Protein AF-A0AAU7ARA3-F1 (afdb_monomer)

Nearest PDB structures (foldseek):
  8tf5-assembly1_A  TM=5.931E-01  e=6.952E-01  Homo sapiens
  4e18-assembly1_A  TM=5.126E-01  e=1.880E+00  Gallus gallus
  7yxa-assembly2_B  TM=4.314E-01  e=3.093E+00  Homo sapiens
  8xma-assembly1_A  TM=3.040E-01  e=9.240E+00  Homo sapiens

Sequence (159 aa):
MLRPRRALLTLLAAGGLAFAGCGGDDDGGGDQALAKKELAAKADAICVGYDKKEKELEQPTDKASTIKYLEVAVPLVAGQADDLAKLKPADDVKAEWDQLMKDFQAGKTAALAAQKALVANDEAAYTKVIEGATEIAPRRDKEAIALGAPNCGADNGAA

Foldseek 3Di:
DDDDDDDDDDDDDDDDPPPPPDDDDDPDDPPDADELVRLLVQLLVLLVVLVVVLVPQDDDDDLVSVLVSLVRNLVSLVVSLVSNVPHHHDPVCVVLSVQLSVLSVLLSVLSVQLSVCSVVVNVVSNVVSVVVNVVSQQSNQVSSVVSNNNSRRDPPVPD

InterPro domains:
  IPR006311 Twin-arginine translocation pathway, signal sequence [PS51318] (1-35)

Organism: NCBI:txid2997339

Solvent-accessible surface area (backbone atoms only — not comparable to full-atom values): 9374 Å² total; per-residue (Å²): 136,84,86,86,90,90,81,92,80,89,78,90,77,80,89,77,83,73,72,91,80,74,90,74,85,77,96,75,60,97,84,62,60,29,52,56,72,58,40,17,53,54,44,21,52,52,30,50,57,47,52,53,58,57,69,71,52,74,82,57,89,47,74,70,44,40,54,58,39,41,70,56,48,37,58,50,50,41,47,49,38,52,58,52,68,68,61,50,58,24,83,92,42,32,68,65,49,56,52,41,48,50,39,39,50,50,49,32,52,34,43,52,50,32,46,53,18,59,77,67,67,34,61,70,58,24,52,55,33,52,64,59,46,66,64,37,48,66,50,31,24,55,44,20,46,76,56,61,14,50,56,58,16,57,76,79,85,78,125

Radius of gyration: 23.47 Å; Cα contacts (8 Å, |Δi|>4): 133; chain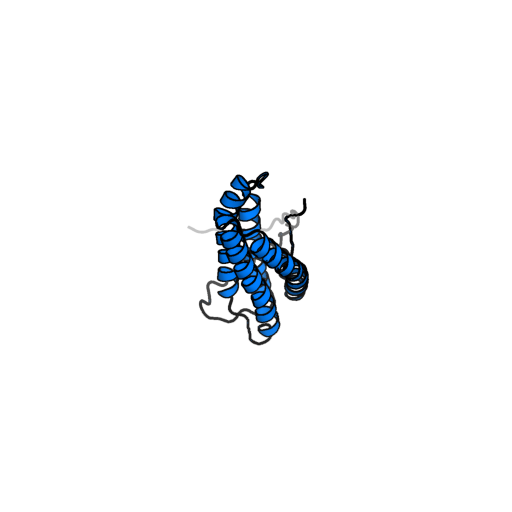s: 1; bounding box: 37×38×88 Å

pLDDT: mean 82.88, std 19.98, range [24.89, 97.69]

Mean predicted aligned error: 11.01 Å

Structure (mmCIF, N/CA/C/O backbone):
data_AF-A0AAU7ARA3-F1
#
_entry.id   AF-A0AAU7ARA3-F1
#
loop_
_atom_site.group_PDB
_atom_site.id
_atom_site.type_symbol
_atom_site.label_atom_id
_atom_site.label_alt_id
_atom_site.label_comp_id
_atom_site.label_asym_id
_atom_site.label_entity_id
_atom_site.label_seq_id
_atom_site.pdbx_PDB_ins_code
_atom_site.Cartn_x
_atom_site.Cartn_y
_atom_site.Cartn_z
_atom_site.occupancy
_atom_site.B_iso_or_equiv
_atom_site.auth_seq_id
_atom_site.auth_comp_id
_atom_site.auth_asym_id
_atom_site.auth_atom_id
_atom_site.pdbx_PDB_model_num
ATOM 1 N N . MET A 1 1 ? 13.876 1.283 62.729 1.00 37.78 1 MET A N 1
ATOM 2 C CA . MET A 1 1 ? 12.561 1.370 63.404 1.00 37.78 1 MET A CA 1
ATOM 3 C C . MET A 1 1 ? 11.905 2.703 63.057 1.00 37.78 1 MET A C 1
ATOM 5 O O . MET A 1 1 ? 12.612 3.672 62.821 1.00 37.78 1 MET A O 1
ATOM 9 N N . LEU A 1 2 ? 10.581 2.689 62.902 1.00 37.09 2 LEU A N 1
ATOM 10 C CA . LEU A 1 2 ? 9.729 3.689 62.246 1.00 37.09 2 LEU A CA 1
ATOM 11 C C . LEU A 1 2 ? 9.581 5.047 62.982 1.00 37.09 2 LEU A C 1
ATOM 13 O O . LEU A 1 2 ? 9.478 5.089 64.199 1.00 37.09 2 LEU A O 1
ATOM 17 N N . ARG A 1 3 ? 9.475 6.108 62.157 1.00 49.09 3 ARG A N 1
ATOM 18 C CA . ARG A 1 3 ? 8.798 7.436 62.253 1.00 49.09 3 ARG A CA 1
ATOM 19 C C . ARG A 1 3 ? 8.002 7.840 63.518 1.00 49.09 3 ARG A C 1
ATOM 21 O O . ARG A 1 3 ? 7.171 7.071 63.992 1.00 49.09 3 ARG A O 1
ATOM 28 N N . PRO A 1 4 ? 7.956 9.170 63.755 1.00 50.84 4 PRO A N 1
ATOM 29 C CA . PRO A 1 4 ? 6.691 9.938 63.814 1.00 50.84 4 PRO A CA 1
ATOM 30 C C . PRO A 1 4 ? 6.753 11.171 62.866 1.00 50.84 4 PRO A C 1
ATOM 32 O O . PRO A 1 4 ? 7.748 11.879 62.846 1.00 50.84 4 PRO A O 1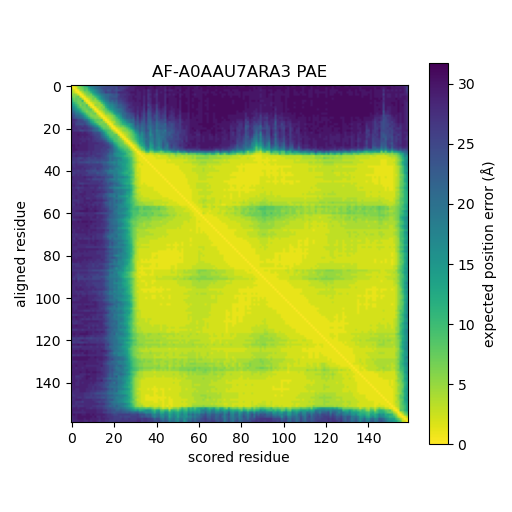
ATOM 35 N N . ARG A 1 5 ? 5.906 11.379 61.842 1.00 55.31 5 ARG A N 1
ATOM 36 C CA . ARG A 1 5 ? 4.485 11.809 61.739 1.00 55.31 5 ARG A CA 1
ATOM 37 C C . ARG A 1 5 ? 4.134 13.217 62.285 1.00 55.31 5 ARG A C 1
ATOM 39 O O . ARG A 1 5 ? 3.704 13.328 63.422 1.00 55.31 5 ARG A O 1
ATOM 46 N N . ARG A 1 6 ? 4.126 14.195 61.353 1.00 49.34 6 ARG A N 1
ATOM 47 C CA . ARG A 1 6 ? 3.066 15.192 61.003 1.00 49.34 6 ARG A CA 1
ATOM 48 C C . ARG A 1 6 ? 3.490 16.671 61.049 1.00 49.34 6 ARG A C 1
ATOM 50 O O . ARG A 1 6 ? 3.658 17.214 62.128 1.00 49.34 6 ARG A O 1
ATOM 57 N N . ALA A 1 7 ? 3.519 17.297 59.866 1.00 45.41 7 ALA A N 1
ATOM 58 C CA . ALA A 1 7 ? 2.883 18.579 59.488 1.00 45.41 7 ALA A CA 1
ATOM 59 C C . ALA A 1 7 ? 3.533 19.052 58.166 1.00 45.41 7 ALA A C 1
ATOM 61 O O . ALA A 1 7 ? 4.726 19.315 58.123 1.00 45.41 7 ALA A O 1
ATOM 62 N N . LEU A 1 8 ? 2.877 18.855 57.017 1.00 52.03 8 LEU A N 1
ATOM 63 C CA . LEU A 1 8 ? 2.154 19.913 56.291 1.00 52.03 8 LEU A CA 1
ATOM 64 C C . LEU A 1 8 ? 3.006 21.164 56.033 1.00 52.03 8 LEU A C 1
ATOM 66 O O . LEU A 1 8 ? 3.018 22.071 56.852 1.00 52.03 8 LEU A O 1
ATOM 70 N N . LEU A 1 9 ? 3.616 21.226 54.847 1.00 47.94 9 LEU A N 1
ATOM 71 C CA . LEU A 1 9 ? 3.800 22.468 54.099 1.00 47.94 9 LEU A CA 1
ATOM 72 C C . LEU A 1 9 ? 3.651 22.155 52.604 1.00 47.94 9 LEU A C 1
ATOM 74 O O . LEU A 1 9 ? 4.451 21.457 51.987 1.00 47.94 9 LEU A O 1
ATOM 78 N N . THR A 1 10 ? 2.528 22.627 52.083 1.00 50.38 10 THR A N 1
ATOM 79 C CA . THR A 1 10 ? 2.121 22.732 50.684 1.00 50.38 10 THR A CA 1
ATOM 80 C C . THR A 1 10 ? 3.178 23.437 49.837 1.00 50.38 10 THR A C 1
ATOM 82 O O . THR A 1 10 ? 3.483 24.599 50.099 1.00 50.38 10 THR A O 1
ATOM 85 N N . LEU A 1 11 ? 3.651 22.781 48.774 1.00 46.56 11 LEU A N 1
ATOM 86 C CA . LEU A 1 11 ? 4.231 23.466 47.620 1.00 46.56 11 LEU A CA 1
ATOM 87 C C . LEU A 1 11 ? 3.311 23.261 46.413 1.00 46.56 11 LEU A C 1
ATOM 89 O O . LEU A 1 11 ? 3.197 22.163 45.872 1.00 46.56 11 LEU A O 1
ATOM 93 N N . LEU A 1 12 ? 2.645 24.348 46.024 1.00 53.22 12 LEU A N 1
ATOM 94 C CA . LEU A 1 12 ? 2.147 24.562 44.671 1.00 53.22 12 LEU A CA 1
ATOM 95 C C . LEU A 1 12 ? 3.347 24.548 43.714 1.00 53.22 12 LEU A C 1
ATOM 97 O O . LEU A 1 12 ? 4.254 25.362 43.876 1.00 53.22 12 LEU A O 1
ATOM 101 N N . ALA A 1 13 ? 3.314 23.704 42.686 1.00 47.09 13 ALA A N 1
ATOM 102 C CA . ALA A 1 13 ? 4.100 23.914 41.476 1.00 47.09 13 ALA A CA 1
ATOM 103 C C . ALA A 1 13 ? 3.404 23.260 40.273 1.00 47.09 13 ALA A C 1
ATOM 105 O O . ALA A 1 13 ? 3.346 22.041 40.173 1.00 47.09 13 ALA A O 1
ATOM 106 N N . ALA A 1 14 ? 2.868 24.136 39.420 1.00 45.81 14 ALA A N 1
ATOM 107 C CA . ALA A 1 14 ? 2.644 24.020 37.978 1.00 45.81 14 ALA A CA 1
ATOM 108 C C . ALA A 1 14 ? 2.028 22.723 37.416 1.00 45.81 14 ALA A C 1
ATOM 110 O O . ALA A 1 14 ? 2.632 21.655 37.409 1.00 45.81 14 ALA A O 1
ATOM 111 N N . GLY A 1 15 ? 0.832 22.877 36.837 1.00 44.88 15 GLY A N 1
ATOM 112 C CA . GLY A 1 15 ? 0.138 21.847 36.076 1.00 44.88 15 GLY A CA 1
ATOM 113 C C . GLY A 1 15 ? 1.018 21.241 34.987 1.00 44.88 15 GLY A C 1
ATOM 114 O O . GLY A 1 15 ? 1.460 21.923 34.063 1.00 44.88 15 GLY A O 1
ATOM 115 N N . GLY A 1 16 ? 1.232 19.933 35.101 1.00 45.22 16 GLY A N 1
ATOM 116 C CA . GLY A 1 16 ? 1.700 19.119 33.998 1.00 45.22 16 GLY A CA 1
ATOM 117 C C . GLY A 1 16 ? 0.599 19.049 32.949 1.00 45.22 16 GLY A C 1
ATOM 118 O O . GLY A 1 16 ? -0.451 18.452 33.186 1.00 45.22 16 GLY A O 1
ATOM 119 N N . LEU A 1 17 ? 0.848 19.645 31.784 1.00 46.44 17 LEU A N 1
ATOM 120 C CA . LEU A 1 17 ? 0.228 19.185 30.551 1.00 46.44 17 LEU A CA 1
ATOM 121 C C . LEU A 1 17 ? 0.700 17.745 30.333 1.00 46.44 17 LEU A C 1
ATOM 123 O O . LEU A 1 17 ? 1.781 17.500 29.801 1.00 46.44 17 LEU A O 1
ATOM 127 N N . ALA A 1 18 ? -0.099 16.793 30.804 1.00 46.00 18 ALA A N 1
ATOM 128 C CA . ALA A 1 18 ? 0.003 15.420 30.360 1.00 46.00 18 ALA A CA 1
ATOM 129 C C . ALA A 1 18 ? -0.392 15.413 28.881 1.00 46.00 18 ALA A C 1
ATOM 131 O O . ALA A 1 18 ? -1.566 15.555 28.538 1.00 46.00 18 ALA A O 1
ATOM 132 N N . PHE A 1 19 ? 0.602 15.297 28.002 1.00 45.38 19 PHE A N 1
ATOM 133 C CA . PHE A 1 19 ? 0.366 14.834 26.646 1.00 45.38 19 PHE A CA 1
ATOM 134 C C . PHE A 1 19 ? -0.445 13.538 26.737 1.00 45.38 19 PHE A C 1
ATOM 136 O O . PHE A 1 19 ? 0.002 12.548 27.318 1.00 45.38 19 PHE A O 1
ATOM 143 N N . ALA A 1 20 ? -1.649 13.560 26.172 1.00 50.00 20 ALA A N 1
ATOM 144 C CA . ALA A 1 20 ? -2.359 12.359 25.780 1.00 50.00 20 ALA A CA 1
ATOM 145 C C . ALA A 1 20 ? -1.481 11.643 24.745 1.00 50.00 20 ALA A C 1
ATOM 147 O O . ALA A 1 20 ? -1.428 12.035 23.584 1.00 50.00 20 ALA A O 1
ATOM 148 N N . GLY A 1 21 ? -0.703 10.666 25.198 1.00 49.16 21 GLY A N 1
ATOM 149 C CA . GLY A 1 21 ? 0.334 10.061 24.372 1.00 49.16 21 GLY A CA 1
ATOM 150 C C . GLY A 1 21 ? 0.978 8.849 25.022 1.00 49.16 21 GLY A C 1
ATOM 151 O O . GLY A 1 21 ? 2.194 8.764 25.046 1.00 49.16 21 GLY A O 1
ATOM 152 N N . CYS A 1 22 ? 0.169 7.969 25.606 1.00 59.44 22 CYS A N 1
ATOM 153 C CA . CYS A 1 22 ? 0.393 6.524 25.695 1.00 59.44 22 CYS A CA 1
ATOM 154 C C . CYS A 1 22 ? -0.832 5.956 26.422 1.00 59.44 22 CYS A C 1
ATOM 156 O O . CYS A 1 22 ? -0.892 5.950 27.651 1.00 59.44 22 CYS A O 1
ATOM 158 N N . GLY A 1 23 ? -1.874 5.607 25.665 1.00 48.19 23 GLY A N 1
ATOM 159 C CA . GLY A 1 23 ? -2.968 4.803 26.201 1.00 48.19 23 GLY A CA 1
ATOM 160 C C . GLY A 1 23 ? -2.418 3.410 26.469 1.00 48.19 23 GLY A C 1
ATOM 161 O O . GLY A 1 23 ? -2.085 2.705 25.521 1.00 48.19 23 GLY A O 1
ATOM 162 N N . GLY A 1 24 ? -2.236 3.095 27.749 1.00 44.88 24 GLY A N 1
ATOM 163 C CA . GLY A 1 24 ? -1.817 1.786 28.220 1.00 44.88 24 GLY A CA 1
ATOM 164 C C . GLY A 1 24 ? -2.909 0.727 28.092 1.00 44.88 24 GLY A C 1
ATOM 165 O O . GLY A 1 24 ? -4.090 1.057 27.987 1.00 44.88 24 GLY A O 1
ATOM 166 N N . ASP A 1 25 ? -2.420 -0.510 28.158 1.00 48.12 25 ASP A N 1
ATOM 167 C CA . ASP A 1 25 ? -3.104 -1.774 28.431 1.00 48.12 25 ASP A CA 1
ATOM 168 C C . ASP A 1 25 ? -4.270 -2.168 27.515 1.00 48.12 25 ASP A C 1
ATOM 170 O O . ASP A 1 25 ? -5.403 -1.744 27.701 1.00 48.12 25 ASP A O 1
ATOM 174 N N . ASP A 1 26 ? -3.976 -3.085 26.587 1.00 49.31 26 ASP A N 1
ATOM 175 C CA . ASP A 1 26 ? -4.624 -4.402 26.596 1.00 49.31 26 ASP A CA 1
ATOM 176 C C . ASP A 1 26 ? -3.689 -5.422 25.911 1.00 49.31 26 ASP A C 1
ATOM 178 O O . ASP A 1 26 ? -3.602 -5.545 24.686 1.00 49.31 26 ASP A O 1
ATOM 182 N N . ASP A 1 27 ? -2.922 -6.127 26.743 1.00 55.91 27 ASP A N 1
ATOM 183 C CA . ASP A 1 27 ? -2.383 -7.454 26.449 1.00 55.91 27 ASP A CA 1
ATOM 184 C C . ASP A 1 27 ? -3.592 -8.402 26.307 1.00 55.91 27 ASP A C 1
ATOM 186 O O . ASP A 1 27 ? -4.060 -8.994 27.279 1.00 55.91 27 ASP A O 1
ATOM 190 N N . GLY A 1 28 ? -4.169 -8.508 25.107 1.00 44.12 28 GLY A N 1
ATOM 191 C CA . GLY A 1 28 ? -5.343 -9.356 24.913 1.00 44.12 28 GLY A CA 1
ATOM 192 C C . GLY A 1 28 ? -5.869 -9.403 23.483 1.00 44.12 28 GLY A C 1
ATOM 193 O O . GLY A 1 28 ? -6.313 -8.403 22.935 1.00 44.12 28 GLY A O 1
ATOM 194 N N . GLY A 1 29 ? -5.898 -10.600 22.894 1.00 45.16 29 GLY A N 1
ATOM 195 C CA . GLY A 1 29 ? -6.828 -10.890 21.799 1.00 45.16 29 GLY A CA 1
ATOM 196 C C . GLY A 1 29 ? -6.205 -11.142 20.432 1.00 45.16 29 GLY A C 1
ATOM 197 O O . GLY A 1 29 ? -6.642 -10.577 19.431 1.00 45.16 29 GLY A O 1
ATOM 198 N N . GLY A 1 30 ? -5.269 -12.091 20.347 1.00 50.34 30 GLY A N 1
ATOM 199 C CA . GLY A 1 30 ? -5.274 -12.946 19.161 1.00 50.34 30 GLY A CA 1
ATOM 200 C C . GLY A 1 30 ? -6.672 -13.566 19.054 1.00 50.34 30 GLY A C 1
ATOM 201 O O . GLY A 1 30 ? -7.042 -14.328 19.935 1.00 50.34 30 GLY A O 1
ATOM 202 N N . ASP A 1 31 ? -7.442 -13.150 18.041 1.00 60.72 31 ASP A N 1
ATOM 203 C CA . ASP A 1 31 ? -8.785 -13.622 17.634 1.00 60.72 31 ASP A CA 1
ATOM 204 C C . ASP A 1 31 ? -10.017 -12.737 17.885 1.00 60.72 31 ASP A C 1
ATOM 206 O O . ASP A 1 31 ? -11.067 -13.054 17.323 1.00 60.72 31 ASP A O 1
ATOM 210 N N . GLN A 1 32 ? -9.938 -11.600 18.584 1.00 78.44 32 GLN A N 1
ATOM 211 C CA . GLN A 1 32 ? -11.113 -10.721 18.698 1.00 78.44 32 GLN A CA 1
ATOM 212 C C . GLN A 1 32 ? -11.254 -9.782 17.488 1.00 78.44 32 GLN A C 1
ATOM 214 O O . GLN A 1 32 ? -10.276 -9.222 16.992 1.00 78.44 32 GLN A O 1
ATOM 219 N N . ALA A 1 33 ? -12.486 -9.627 16.997 1.00 90.44 33 ALA A N 1
ATOM 220 C CA . ALA A 1 33 ? -12.799 -8.725 15.896 1.00 90.44 33 ALA A CA 1
ATOM 221 C C . ALA A 1 33 ? -12.633 -7.250 16.311 1.00 90.44 33 ALA A C 1
ATOM 223 O O . ALA A 1 33 ? -13.040 -6.846 17.400 1.00 90.44 33 ALA A O 1
ATOM 224 N N . LEU A 1 34 ? -12.040 -6.456 15.424 1.00 95.25 34 LEU A N 1
ATOM 225 C CA . LEU A 1 34 ? -11.654 -5.067 15.636 1.00 95.25 34 LEU A CA 1
ATOM 226 C C . LEU A 1 34 ? -12.841 -4.137 15.385 1.00 95.25 34 LEU A C 1
ATOM 228 O O . LEU A 1 34 ? -13.375 -4.081 14.275 1.00 95.25 34 LEU A O 1
ATOM 232 N N . ALA A 1 35 ? -13.201 -3.342 16.389 1.00 95.88 35 ALA A N 1
ATOM 233 C CA . ALA A 1 35 ? -14.137 -2.238 16.202 1.00 95.88 35 ALA A CA 1
ATOM 234 C C . ALA A 1 35 ? -13.545 -1.181 15.250 1.00 95.88 35 ALA A C 1
ATOM 236 O O . ALA A 1 35 ? -12.325 -1.019 15.170 1.00 95.88 35 ALA A O 1
ATOM 237 N N . LYS A 1 36 ? -14.403 -0.393 14.585 1.00 95.69 36 LYS A N 1
ATOM 238 C CA . LYS A 1 36 ? -13.999 0.580 13.549 1.00 95.69 36 LYS A CA 1
ATOM 239 C C . LYS A 1 36 ? -12.783 1.441 13.918 1.00 95.69 36 LYS A C 1
ATOM 241 O O . LYS A 1 36 ? -11.861 1.559 13.121 1.00 95.69 36 LYS A O 1
ATOM 246 N N . LYS A 1 37 ? -12.756 2.032 15.118 1.00 96.25 37 LYS A N 1
ATOM 247 C CA . LYS A 1 37 ? -11.657 2.920 15.546 1.00 96.25 37 LYS A CA 1
ATOM 248 C C . LYS A 1 37 ? -10.322 2.179 15.689 1.00 96.25 37 LYS A C 1
ATOM 250 O O . LYS A 1 37 ? -9.285 2.719 15.320 1.00 96.25 37 LYS A O 1
ATOM 255 N N . GLU A 1 38 ? -10.346 0.965 16.233 1.00 96.69 38 GLU A N 1
ATOM 256 C CA . GLU A 1 38 ? -9.143 0.146 16.401 1.00 96.69 38 GLU A CA 1
ATOM 257 C C . GLU A 1 38 ? -8.654 -0.394 15.055 1.00 96.69 38 GLU A C 1
ATOM 259 O O . GLU A 1 38 ? -7.462 -0.327 14.761 1.00 96.69 38 GLU A O 1
ATOM 264 N N . LEU A 1 39 ? -9.583 -0.863 14.216 1.00 97.19 39 LEU A N 1
ATOM 265 C CA . LEU A 1 39 ? -9.304 -1.282 12.847 1.00 97.19 39 LEU A CA 1
ATOM 266 C C . LEU A 1 39 ? -8.618 -0.160 12.064 1.00 97.19 39 LEU A C 1
ATOM 268 O O . LEU A 1 39 ? -7.555 -0.380 11.492 1.00 97.19 39 LEU A O 1
ATOM 272 N N . ALA A 1 40 ? -9.197 1.043 12.091 1.00 97.12 40 ALA A N 1
ATOM 273 C CA . ALA A 1 40 ? -8.653 2.210 11.413 1.00 97.12 40 ALA A CA 1
ATOM 274 C C . ALA A 1 40 ? -7.246 2.557 11.916 1.00 97.12 40 ALA A C 1
ATOM 276 O O . ALA A 1 40 ? -6.345 2.737 11.106 1.00 97.12 40 ALA A O 1
ATOM 277 N N . ALA A 1 41 ? -7.025 2.573 13.235 1.00 97.25 41 ALA A N 1
ATOM 278 C CA . ALA A 1 41 ? -5.711 2.861 13.807 1.00 97.25 41 ALA A CA 1
ATOM 279 C C . ALA A 1 41 ? -4.645 1.826 13.402 1.00 97.25 41 ALA A C 1
ATOM 281 O O . ALA A 1 41 ? -3.522 2.199 13.061 1.00 97.25 41 ALA A O 1
ATOM 282 N N . LYS A 1 42 ? -4.985 0.529 13.408 1.00 97.69 42 LYS A N 1
ATOM 283 C CA . LYS A 1 42 ? -4.065 -0.539 12.981 1.00 97.69 42 LYS A CA 1
ATOM 284 C C . LYS A 1 42 ? -3.781 -0.477 11.482 1.00 97.69 42 LYS A C 1
ATOM 286 O O . LYS A 1 42 ? -2.627 -0.617 11.086 1.00 97.69 42 LYS A O 1
ATOM 291 N N . ALA A 1 43 ? -4.807 -0.246 10.664 1.00 97.38 43 ALA A N 1
ATOM 292 C CA . ALA A 1 43 ? -4.655 -0.087 9.223 1.00 97.38 43 ALA A CA 1
ATOM 293 C C . ALA A 1 43 ? -3.747 1.107 8.898 1.00 97.38 43 ALA A C 1
ATOM 295 O O . ALA A 1 43 ? -2.755 0.949 8.191 1.00 97.38 43 ALA A O 1
ATOM 296 N N . ASP A 1 44 ? -4.025 2.269 9.489 1.00 96.81 44 ASP A N 1
ATOM 297 C CA . ASP A 1 44 ? -3.256 3.495 9.284 1.00 96.81 44 ASP A CA 1
ATOM 298 C C . ASP A 1 44 ? -1.777 3.311 9.659 1.00 96.81 44 ASP A C 1
ATOM 300 O O . ASP A 1 44 ? -0.889 3.663 8.885 1.00 96.81 44 ASP A O 1
ATOM 304 N N . ALA A 1 45 ? -1.499 2.646 10.787 1.00 97.19 45 ALA A N 1
ATOM 305 C CA . ALA A 1 45 ? -0.137 2.327 11.208 1.00 97.19 45 ALA A CA 1
ATOM 306 C C . ALA A 1 45 ? 0.600 1.402 10.221 1.00 97.19 45 ALA A C 1
ATOM 308 O O . ALA A 1 45 ? 1.787 1.613 9.957 1.00 97.19 45 ALA A O 1
ATOM 309 N N . ILE A 1 46 ? -0.084 0.398 9.654 1.00 96.88 46 ILE A N 1
ATOM 310 C CA . ILE A 1 46 ? 0.484 -0.455 8.597 1.00 96.88 46 ILE A CA 1
ATOM 311 C C . ILE A 1 46 ? 0.835 0.403 7.382 1.00 96.88 46 ILE A C 1
ATOM 313 O O . ILE A 1 46 ? 1.961 0.337 6.890 1.00 96.88 46 ILE A O 1
ATOM 317 N N . CYS A 1 47 ? -0.096 1.238 6.925 1.00 96.12 47 CYS A N 1
ATOM 318 C CA . CYS A 1 47 ? 0.096 2.073 5.747 1.00 96.12 47 CYS A CA 1
ATOM 319 C C . CYS A 1 47 ? 1.243 3.078 5.920 1.00 96.12 47 CYS A C 1
ATOM 321 O O . CYS A 1 47 ? 2.112 3.142 5.058 1.00 96.12 47 CYS A O 1
ATOM 323 N N . VAL A 1 48 ? 1.342 3.752 7.071 1.00 95.88 48 VAL A N 1
ATOM 324 C CA . VAL A 1 48 ? 2.495 4.606 7.418 1.00 95.88 48 VAL A CA 1
ATOM 325 C C . VAL A 1 48 ? 3.806 3.810 7.421 1.00 95.88 48 VAL A C 1
ATOM 327 O O . VAL A 1 48 ? 4.841 4.291 6.956 1.00 95.88 48 VAL A O 1
ATOM 330 N N . GLY A 1 49 ? 3.782 2.582 7.943 1.00 95.56 49 GLY A N 1
ATOM 331 C CA . GLY A 1 49 ? 4.954 1.712 7.981 1.00 95.56 49 GLY A CA 1
ATOM 332 C C . GLY A 1 49 ? 5.473 1.332 6.592 1.00 95.56 49 GLY A C 1
ATOM 333 O O . GLY A 1 49 ? 6.688 1.268 6.401 1.00 95.56 49 GLY A O 1
ATOM 334 N N . TYR A 1 50 ? 4.581 1.086 5.632 1.00 94.94 50 TYR A N 1
ATOM 335 C CA . TYR A 1 50 ? 4.953 0.792 4.245 1.00 94.94 50 TYR A CA 1
ATOM 336 C C . TYR A 1 50 ? 5.322 2.051 3.455 1.00 94.94 50 TYR A C 1
ATOM 338 O O . TYR A 1 50 ? 6.355 2.032 2.793 1.00 94.94 50 TYR A O 1
ATOM 346 N N . ASP A 1 51 ? 4.600 3.162 3.623 1.00 91.75 51 ASP A N 1
ATOM 347 C CA . ASP A 1 51 ? 4.939 4.464 3.024 1.00 91.75 51 ASP A CA 1
ATOM 348 C C . ASP A 1 51 ? 6.366 4.903 3.389 1.00 91.75 51 ASP A C 1
ATOM 350 O O . ASP A 1 51 ? 7.137 5.345 2.539 1.00 91.75 51 ASP A O 1
ATOM 354 N N . LYS A 1 52 ? 6.784 4.692 4.644 1.00 93.19 52 LYS A N 1
ATOM 355 C CA . LYS A 1 52 ? 8.170 4.954 5.049 1.00 93.19 52 LYS A CA 1
ATOM 356 C C . LYS A 1 52 ? 9.179 4.108 4.263 1.00 93.19 52 LYS A C 1
ATOM 358 O O . LYS A 1 52 ? 10.192 4.644 3.827 1.00 93.19 52 LYS A O 1
ATOM 363 N N . LYS A 1 53 ? 8.915 2.809 4.085 1.00 92.88 53 LYS A N 1
ATOM 364 C CA . LYS A 1 53 ? 9.801 1.909 3.322 1.00 92.88 53 LYS A CA 1
ATOM 365 C C . LYS A 1 53 ? 9.846 2.294 1.844 1.00 92.88 53 LYS A C 1
ATOM 367 O O . LYS A 1 53 ? 10.900 2.201 1.230 1.00 92.88 53 LYS A O 1
ATOM 372 N N . GLU A 1 54 ? 8.725 2.736 1.281 1.00 89.56 54 GLU A N 1
ATOM 373 C CA . GLU A 1 54 ? 8.650 3.199 -0.107 1.00 89.56 54 GLU A CA 1
ATOM 374 C C . GLU A 1 54 ? 9.420 4.508 -0.321 1.00 89.56 54 GLU A C 1
ATOM 376 O O . GLU A 1 54 ? 10.119 4.648 -1.321 1.00 89.56 54 GLU A O 1
ATOM 381 N N . LYS A 1 55 ? 9.373 5.439 0.640 1.00 89.38 55 LYS A N 1
ATOM 382 C CA . LYS A 1 55 ? 10.147 6.696 0.610 1.00 89.38 55 LYS A CA 1
ATOM 383 C C . LYS A 1 55 ? 11.659 6.501 0.704 1.00 89.38 55 LYS A C 1
ATOM 385 O O . LYS A 1 55 ? 12.410 7.392 0.320 1.00 89.38 55 LYS A O 1
ATOM 390 N N . GLU A 1 56 ? 12.107 5.362 1.222 1.00 92.31 56 GLU A N 1
ATOM 391 C CA . GLU A 1 56 ? 13.524 4.985 1.249 1.00 92.31 56 GLU A CA 1
ATOM 392 C C . GLU A 1 56 ? 14.015 4.471 -0.119 1.00 92.31 56 GLU A C 1
ATOM 394 O O . GLU A 1 56 ? 15.221 4.303 -0.308 1.00 92.31 56 GLU A O 1
ATOM 399 N N . LEU A 1 57 ? 13.114 4.238 -1.085 1.00 90.38 57 LEU A N 1
ATOM 400 C CA . LEU A 1 57 ? 13.475 3.786 -2.426 1.00 90.38 57 LEU A CA 1
ATOM 401 C C . LEU A 1 57 ? 13.923 4.949 -3.315 1.00 90.38 57 LEU A C 1
ATOM 403 O O . LEU A 1 57 ? 13.257 5.979 -3.426 1.00 90.38 57 LEU A O 1
ATOM 407 N N . GLU A 1 58 ? 15.032 4.743 -4.023 1.00 89.75 58 GLU A N 1
ATOM 408 C CA . GLU A 1 58 ? 15.497 5.676 -5.047 1.00 89.75 58 GLU A CA 1
ATOM 409 C C . GLU A 1 58 ? 14.541 5.679 -6.245 1.00 89.75 58 GLU A C 1
ATOM 411 O O . GLU A 1 58 ? 14.199 4.629 -6.794 1.00 89.75 58 GLU A O 1
ATOM 416 N N . GLN A 1 59 ? 14.125 6.873 -6.671 1.00 88.44 59 GLN A N 1
ATOM 417 C CA . GLN A 1 59 ? 13.243 7.026 -7.824 1.00 88.44 59 GLN A CA 1
ATOM 418 C C . GLN A 1 59 ? 13.990 6.680 -9.122 1.00 88.44 59 GLN A C 1
ATOM 420 O O . GLN A 1 59 ? 15.096 7.183 -9.348 1.00 88.44 59 GLN A O 1
ATOM 425 N N . PRO A 1 60 ? 13.408 5.843 -9.997 1.00 90.06 60 PRO A N 1
ATOM 426 C CA . PRO A 1 60 ? 14.055 5.448 -11.237 1.00 90.06 60 PRO A CA 1
ATOM 427 C C . PRO A 1 60 ? 14.056 6.593 -12.259 1.00 90.06 60 PRO A C 1
ATOM 429 O O . PRO A 1 60 ? 13.084 7.334 -12.381 1.00 90.06 60 PRO A O 1
ATOM 432 N N . THR A 1 61 ? 15.129 6.709 -13.041 1.00 92.81 61 THR A N 1
ATOM 433 C CA . THR A 1 61 ? 15.282 7.741 -14.090 1.00 92.81 61 THR A CA 1
ATOM 434 C C . THR A 1 61 ? 15.326 7.163 -15.503 1.00 92.81 61 THR A C 1
ATOM 436 O O . THR A 1 61 ? 15.257 7.899 -16.486 1.00 92.81 61 THR A O 1
ATOM 439 N N . ASP A 1 62 ? 15.416 5.841 -15.616 1.00 90.19 62 ASP A N 1
ATOM 440 C CA . ASP A 1 62 ? 15.455 5.107 -16.872 1.00 90.19 62 ASP A CA 1
ATOM 441 C C . ASP A 1 62 ? 14.805 3.725 -16.719 1.00 90.19 62 ASP A C 1
ATOM 443 O O . ASP A 1 62 ? 14.520 3.257 -15.619 1.00 90.19 62 ASP A O 1
ATOM 447 N N . LYS A 1 63 ? 14.599 3.027 -17.836 1.00 84.94 63 LYS A N 1
ATOM 448 C CA . LYS A 1 63 ? 13.941 1.713 -17.839 1.00 84.94 63 LYS A CA 1
ATOM 449 C C . LYS A 1 63 ? 14.663 0.667 -16.980 1.00 84.94 63 LYS A C 1
ATOM 451 O O . LYS A 1 63 ? 14.011 -0.164 -16.352 1.00 84.94 63 LYS A O 1
ATOM 456 N N . ALA A 1 64 ? 15.997 0.678 -16.955 1.00 88.75 64 ALA A N 1
ATOM 457 C CA . ALA A 1 64 ? 16.773 -0.315 -16.215 1.00 88.75 64 ALA A CA 1
ATOM 458 C C . ALA A 1 64 ? 16.651 -0.103 -14.697 1.00 88.75 64 ALA A C 1
ATOM 460 O O . ALA A 1 64 ? 16.483 -1.064 -13.946 1.00 88.75 64 ALA A O 1
ATOM 461 N N . SER A 1 65 ? 16.685 1.152 -14.253 1.00 92.38 65 SER A N 1
ATOM 462 C CA . SER A 1 65 ? 16.398 1.543 -12.874 1.00 92.38 65 SER A CA 1
ATOM 463 C C . SER A 1 65 ? 14.929 1.322 -12.514 1.00 92.38 65 SER A C 1
ATOM 465 O O . SER A 1 65 ? 14.672 0.887 -11.398 1.00 92.38 65 SER A O 1
ATOM 467 N N . THR A 1 66 ? 13.970 1.488 -13.437 1.00 89.56 66 THR A N 1
ATOM 468 C CA . THR A 1 66 ? 12.553 1.149 -13.187 1.00 89.56 66 THR A CA 1
ATOM 469 C C . THR A 1 66 ? 12.370 -0.333 -12.877 1.00 89.56 66 THR A C 1
ATOM 471 O O . THR A 1 66 ? 11.649 -0.679 -11.945 1.00 89.56 66 THR A O 1
ATOM 474 N N . ILE A 1 67 ? 13.037 -1.222 -13.620 1.00 89.19 67 ILE A N 1
ATOM 475 C CA . ILE A 1 67 ? 12.963 -2.668 -13.362 1.00 89.19 67 ILE A CA 1
ATOM 476 C C . ILE A 1 67 ? 13.487 -2.983 -11.954 1.00 89.19 67 ILE A C 1
ATOM 478 O O . ILE A 1 67 ? 12.786 -3.634 -11.182 1.00 89.19 67 ILE A O 1
ATOM 482 N N . LYS A 1 68 ? 14.661 -2.454 -11.586 1.00 90.88 68 LYS A N 1
ATOM 483 C CA . LYS A 1 68 ? 15.244 -2.629 -10.242 1.00 90.88 68 LYS A CA 1
ATOM 484 C C . LYS A 1 68 ? 14.379 -2.028 -9.136 1.00 90.88 68 LYS A C 1
ATOM 486 O O . LYS A 1 68 ? 14.234 -2.621 -8.074 1.00 90.88 68 LYS A O 1
ATOM 491 N N . TYR A 1 69 ? 13.789 -0.862 -9.384 1.00 92.19 69 TYR A N 1
ATOM 492 C CA . TYR A 1 69 ? 12.854 -0.232 -8.461 1.00 92.19 69 TYR A CA 1
ATOM 493 C C . TYR A 1 69 ? 11.662 -1.158 -8.191 1.00 92.19 69 TYR A C 1
ATOM 495 O O . TYR A 1 69 ? 11.340 -1.430 -7.038 1.00 92.19 69 TYR A O 1
ATOM 503 N N . LEU A 1 70 ? 11.052 -1.721 -9.240 1.00 91.19 70 LEU A N 1
ATOM 504 C CA . LEU A 1 70 ? 9.903 -2.617 -9.101 1.00 91.19 70 LEU A CA 1
ATOM 505 C C . LEU A 1 70 ? 10.246 -3.949 -8.425 1.00 91.19 70 LEU A C 1
ATOM 507 O O . LEU A 1 70 ? 9.388 -4.508 -7.749 1.00 91.19 70 LEU A O 1
ATOM 511 N N . GLU A 1 71 ? 11.473 -4.458 -8.556 1.00 91.94 71 GLU A N 1
ATOM 512 C CA . GLU A 1 71 ? 11.942 -5.627 -7.791 1.00 91.94 71 GLU A CA 1
ATOM 513 C C . GLU A 1 71 ? 11.836 -5.425 -6.273 1.00 91.94 71 GLU A C 1
ATOM 515 O O . GLU A 1 71 ? 11.589 -6.392 -5.554 1.00 91.94 71 GLU A O 1
ATOM 520 N N . VAL A 1 72 ? 11.956 -4.183 -5.793 1.00 94.31 72 VAL A N 1
ATOM 521 C CA . VAL A 1 72 ? 11.848 -3.840 -4.368 1.00 94.31 72 VAL A CA 1
ATOM 522 C C . VAL A 1 72 ? 10.458 -3.308 -4.009 1.00 94.31 72 VAL A C 1
ATOM 524 O O . VAL A 1 72 ? 9.887 -3.720 -3.001 1.00 94.31 72 VAL A O 1
ATOM 527 N N . ALA A 1 73 ? 9.880 -2.439 -4.840 1.00 91.75 73 ALA A N 1
ATOM 528 C CA . ALA A 1 73 ? 8.594 -1.801 -4.575 1.00 91.75 73 ALA A CA 1
ATOM 529 C C . ALA A 1 73 ? 7.417 -2.792 -4.610 1.00 91.75 73 ALA A C 1
ATOM 531 O O . ALA A 1 73 ? 6.531 -2.733 -3.761 1.00 91.75 73 ALA A O 1
ATOM 532 N N . VAL A 1 74 ? 7.405 -3.751 -5.544 1.00 94.19 74 VAL A N 1
ATOM 533 C CA . VAL A 1 74 ? 6.286 -4.705 -5.667 1.00 94.19 74 VAL A CA 1
ATOM 534 C C . VAL A 1 74 ? 6.123 -5.584 -4.420 1.00 94.19 74 VAL A C 1
ATOM 536 O O . VAL A 1 74 ? 4.991 -5.716 -3.946 1.00 94.19 74 VAL A O 1
ATOM 539 N N . PRO A 1 75 ? 7.194 -6.152 -3.828 1.00 95.38 75 PRO A N 1
ATOM 540 C CA . PRO A 1 75 ? 7.101 -6.814 -2.529 1.00 95.38 75 PRO A CA 1
ATOM 541 C C . PRO A 1 75 ? 6.558 -5.930 -1.400 1.00 95.38 75 PRO A C 1
ATOM 543 O O . PRO A 1 75 ? 5.856 -6.449 -0.533 1.00 95.38 75 PRO A O 1
ATOM 546 N N . LEU A 1 76 ? 6.848 -4.622 -1.394 1.00 94.81 76 LEU A N 1
ATOM 547 C CA . LEU A 1 76 ? 6.312 -3.699 -0.386 1.00 94.81 76 LEU A CA 1
ATOM 548 C C . LEU A 1 76 ? 4.798 -3.534 -0.536 1.00 94.81 76 LEU A C 1
ATOM 550 O O . LEU A 1 76 ? 4.074 -3.771 0.427 1.00 94.81 76 LEU A O 1
ATOM 554 N N . VAL A 1 77 ? 4.312 -3.248 -1.746 1.00 92.12 77 VAL A N 1
ATOM 555 C CA . VAL A 1 77 ? 2.870 -3.134 -2.031 1.00 92.12 77 VAL A CA 1
ATOM 556 C C . VAL A 1 77 ? 2.141 -4.443 -1.712 1.00 92.12 77 VAL A C 1
ATOM 558 O O . VAL A 1 77 ? 1.071 -4.447 -1.099 1.00 92.12 77 VAL A O 1
ATOM 561 N N . ALA A 1 78 ? 2.727 -5.580 -2.097 1.00 94.81 78 ALA A N 1
ATOM 562 C CA . ALA A 1 78 ? 2.171 -6.892 -1.789 1.00 94.81 78 ALA A CA 1
ATOM 563 C C . ALA A 1 78 ? 2.106 -7.143 -0.276 1.00 94.81 78 ALA A C 1
ATOM 565 O O . ALA A 1 78 ? 1.075 -7.600 0.218 1.00 94.81 78 ALA A O 1
ATOM 566 N N . GLY A 1 79 ? 3.177 -6.808 0.446 1.00 95.81 79 GLY A N 1
ATOM 567 C CA . GLY A 1 79 ? 3.249 -6.918 1.898 1.00 95.81 79 GLY A CA 1
ATOM 568 C C . GLY A 1 79 ? 2.226 -6.032 2.604 1.00 95.81 79 GLY A C 1
ATOM 569 O O . GLY A 1 79 ? 1.563 -6.501 3.524 1.00 95.81 79 GLY A O 1
ATOM 570 N N . GLN A 1 80 ? 2.028 -4.794 2.142 1.00 96.12 80 GLN A N 1
ATOM 571 C CA . GLN A 1 80 ? 1.020 -3.886 2.689 1.00 96.12 80 GLN A CA 1
ATOM 572 C C . GLN A 1 80 ? -0.381 -4.484 2.562 1.00 96.12 80 GLN A C 1
ATOM 574 O O . GLN A 1 80 ? -1.103 -4.581 3.553 1.00 96.12 80 GLN A O 1
ATOM 579 N N . ALA A 1 81 ? -0.754 -4.933 1.360 1.00 96.38 81 ALA A N 1
ATOM 580 C CA . ALA A 1 81 ? -2.053 -5.554 1.124 1.00 96.38 81 ALA A CA 1
ATOM 581 C C . ALA A 1 81 ? -2.240 -6.836 1.959 1.00 96.38 81 ALA A C 1
ATOM 583 O O . ALA A 1 81 ? -3.335 -7.085 2.464 1.00 96.38 81 ALA A O 1
ATOM 584 N N . ASP A 1 82 ? -1.184 -7.634 2.137 1.00 97.44 82 ASP A N 1
ATOM 585 C CA . ASP A 1 82 ? -1.232 -8.867 2.928 1.00 97.44 82 ASP A CA 1
ATOM 586 C C . ASP A 1 82 ? -1.299 -8.601 4.438 1.00 97.44 82 ASP A C 1
ATOM 588 O O . ASP A 1 82 ? -1.994 -9.320 5.153 1.00 97.44 82 ASP A O 1
ATOM 592 N N . ASP A 1 83 ? -0.612 -7.576 4.943 1.00 97.50 83 ASP A N 1
ATOM 593 C CA . ASP A 1 83 ? -0.668 -7.186 6.353 1.00 97.50 83 ASP A CA 1
ATOM 594 C C . ASP A 1 83 ? -2.013 -6.556 6.712 1.00 97.50 83 ASP A C 1
ATOM 596 O O . ASP A 1 83 ? -2.582 -6.890 7.753 1.00 97.50 83 ASP A O 1
ATOM 600 N N . LEU A 1 84 ? -2.573 -5.725 5.827 1.00 97.12 84 LEU A N 1
ATOM 601 C 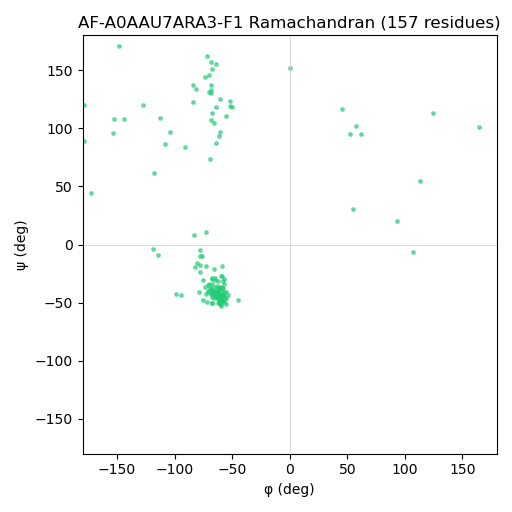CA . LEU A 1 84 ? -3.937 -5.224 5.979 1.00 97.12 84 LEU A CA 1
ATOM 602 C C . LEU A 1 84 ? -4.930 -6.393 5.988 1.00 97.12 84 LEU A C 1
ATOM 604 O O . LEU A 1 84 ? -5.732 -6.499 6.909 1.00 97.12 84 LEU A O 1
ATOM 608 N N . ALA A 1 85 ? -4.825 -7.347 5.057 1.00 96.50 85 ALA A N 1
ATOM 609 C CA . ALA A 1 85 ? -5.732 -8.499 4.988 1.00 96.50 85 ALA A CA 1
ATOM 610 C C . ALA A 1 85 ? -5.760 -9.377 6.259 1.00 96.50 85 ALA A C 1
ATOM 612 O O . ALA A 1 85 ? -6.708 -10.140 6.451 1.00 96.50 85 ALA A O 1
ATOM 613 N N . LYS A 1 86 ? -4.747 -9.285 7.132 1.00 96.88 86 LYS A N 1
ATOM 614 C CA . LYS A 1 86 ? -4.713 -9.990 8.427 1.00 96.88 86 LYS A CA 1
ATOM 615 C C . 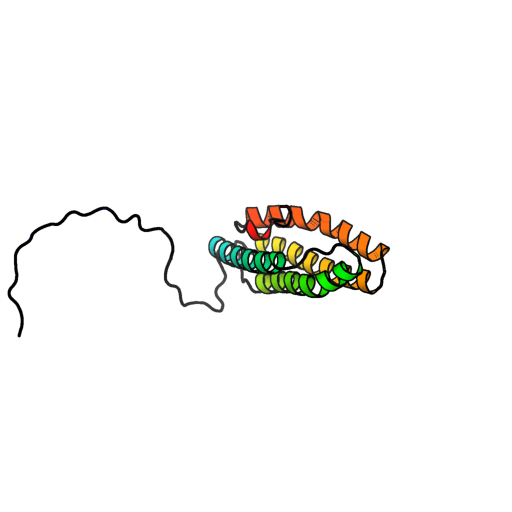LYS A 1 86 ? -5.582 -9.324 9.496 1.00 96.88 86 LYS A C 1
ATOM 617 O O . LYS A 1 86 ? -5.880 -9.964 10.506 1.00 96.88 86 LYS A O 1
ATOM 622 N N . LEU A 1 87 ? -5.973 -8.063 9.310 1.00 96.25 87 LEU A N 1
ATOM 623 C CA . LEU A 1 87 ? -6.879 -7.373 10.221 1.00 96.25 87 LEU A CA 1
ATOM 624 C C . LEU A 1 87 ? -8.276 -7.995 10.134 1.00 96.25 87 LEU A C 1
ATOM 626 O O . LEU A 1 87 ? -8.816 -8.227 9.053 1.00 96.25 87 LEU A O 1
ATOM 630 N N . LYS A 1 88 ? -8.865 -8.270 11.299 1.00 95.81 88 LYS A N 1
ATOM 631 C CA . LYS A 1 88 ? -10.180 -8.903 11.429 1.00 95.81 88 LYS A CA 1
ATOM 632 C C . LYS A 1 88 ? -11.208 -7.835 11.815 1.00 95.81 88 LYS A C 1
ATOM 634 O O . LYS A 1 88 ? -11.269 -7.512 12.996 1.00 95.81 88 LYS A O 1
ATOM 639 N N . PRO A 1 89 ? -11.975 -7.245 10.883 1.00 96.38 89 PRO A N 1
ATOM 640 C CA . PRO A 1 89 ? -12.995 -6.253 11.231 1.00 96.38 89 PRO A CA 1
ATOM 641 C C . PRO A 1 89 ? -14.156 -6.889 12.010 1.00 96.38 89 PRO A C 1
ATOM 643 O O . PRO A 1 89 ? -14.479 -8.058 11.797 1.00 96.38 89 PRO A O 1
ATOM 646 N N . ALA A 1 90 ? -14.808 -6.112 12.874 1.00 96.25 90 ALA A N 1
ATOM 647 C CA . ALA A 1 90 ? -16.130 -6.438 13.404 1.00 96.25 90 ALA A CA 1
ATOM 648 C C . ALA A 1 90 ? -17.208 -6.347 12.307 1.00 96.25 90 ALA A C 1
ATOM 650 O O . ALA A 1 90 ? -17.029 -5.662 11.296 1.00 96.25 90 ALA A O 1
ATOM 651 N N . ASP A 1 91 ? -18.329 -7.051 12.495 1.00 96.69 91 ASP A N 1
ATOM 652 C CA . ASP A 1 91 ? -19.385 -7.186 11.478 1.00 96.69 91 ASP A CA 1
ATOM 653 C C . ASP A 1 91 ? -19.971 -5.838 11.026 1.00 96.69 91 ASP A C 1
ATOM 655 O O . ASP A 1 91 ? -20.355 -5.687 9.868 1.00 96.69 91 ASP A O 1
ATOM 659 N N . ASP A 1 92 ? -20.004 -4.850 11.921 1.00 95.06 92 ASP A N 1
ATOM 660 C CA . ASP A 1 92 ? -20.547 -3.511 11.682 1.00 95.06 92 ASP A CA 1
ATOM 661 C C . ASP A 1 92 ? -19.675 -2.631 10.772 1.00 95.06 92 ASP A C 1
ATOM 663 O O . ASP A 1 92 ? -20.182 -1.660 10.221 1.00 95.06 92 ASP A O 1
ATOM 667 N N . VAL A 1 93 ? -18.391 -2.966 10.603 1.00 96.94 93 VAL A N 1
ATOM 668 C CA . VAL A 1 93 ? -17.431 -2.245 9.739 1.00 96.94 93 VAL A CA 1
ATOM 669 C C . VAL A 1 93 ? -16.872 -3.123 8.613 1.00 96.94 93 VAL A C 1
ATOM 671 O O . VAL A 1 93 ? -16.104 -2.675 7.758 1.00 96.94 93 VAL A O 1
ATOM 674 N N . LYS A 1 94 ? -17.241 -4.406 8.593 1.00 96.19 94 LYS A N 1
ATOM 675 C CA . LYS A 1 94 ? -16.703 -5.386 7.651 1.00 96.19 94 LYS A CA 1
ATOM 676 C C . LYS A 1 94 ? -16.973 -5.021 6.193 1.00 96.19 94 LYS A C 1
ATOM 678 O O . LYS A 1 94 ? -16.109 -5.255 5.356 1.00 96.19 94 LYS A O 1
ATOM 683 N N . ALA A 1 95 ? -18.132 -4.449 5.875 1.00 97.00 95 ALA A N 1
ATOM 684 C CA . ALA A 1 95 ? -18.472 -4.101 4.497 1.00 97.00 95 ALA A CA 1
ATOM 685 C C . ALA A 1 95 ? -17.556 -2.997 3.941 1.00 97.00 95 ALA A C 1
ATOM 687 O O . ALA A 1 95 ? -17.035 -3.127 2.833 1.00 97.00 95 ALA A O 1
ATOM 688 N N . GLU A 1 96 ? -17.322 -1.939 4.719 1.00 95.88 96 GLU A N 1
ATOM 689 C CA . GLU A 1 96 ? -16.400 -0.858 4.368 1.00 95.88 96 GLU A CA 1
ATOM 690 C C . GLU A 1 96 ? -14.954 -1.353 4.300 1.00 95.88 96 GLU A C 1
ATOM 692 O O . GLU A 1 96 ? -14.222 -0.993 3.378 1.00 95.88 96 GLU A O 1
ATOM 697 N N . TRP A 1 97 ? -14.556 -2.223 5.233 1.00 97.19 97 TRP A N 1
ATOM 698 C CA . TRP A 1 97 ? -13.237 -2.850 5.220 1.00 97.19 97 TRP A CA 1
ATOM 699 C C . TRP A 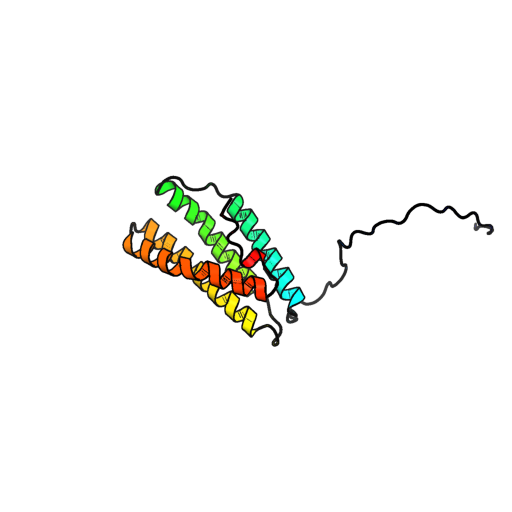1 97 ? -13.010 -3.710 3.976 1.00 97.19 97 TRP A C 1
ATOM 701 O O . TRP A 1 97 ? -12.010 -3.554 3.280 1.00 97.19 97 TRP A O 1
ATOM 711 N N . ASP A 1 98 ? -13.950 -4.605 3.669 1.00 97.19 98 ASP A N 1
ATOM 712 C CA . ASP A 1 98 ? -13.860 -5.504 2.521 1.00 97.19 98 ASP A CA 1
ATOM 713 C C . ASP A 1 98 ? -13.820 -4.712 1.207 1.00 97.19 98 ASP A C 1
ATOM 715 O O . ASP A 1 98 ? -13.186 -5.145 0.245 1.00 97.19 98 ASP A O 1
ATOM 719 N N . GLN A 1 99 ? -14.479 -3.552 1.154 1.00 95.38 99 GLN A N 1
ATOM 720 C CA . GLN A 1 99 ? -14.424 -2.662 0.003 1.00 95.38 99 GLN A CA 1
ATOM 721 C C . GLN A 1 99 ? -13.023 -2.054 -0.173 1.00 95.38 99 GLN A C 1
ATOM 723 O O . GLN A 1 99 ? -12.435 -2.243 -1.237 1.00 95.38 99 GLN A O 1
ATOM 728 N N . LEU A 1 100 ? -12.441 -1.491 0.891 1.00 95.31 100 LEU A N 1
ATOM 729 C CA . LEU A 1 100 ? -11.061 -0.989 0.881 1.00 95.31 100 LEU A CA 1
ATOM 730 C C . LEU A 1 100 ? -10.052 -2.084 0.499 1.00 95.31 100 LEU A C 1
ATOM 732 O O . LEU A 1 100 ? -9.132 -1.870 -0.295 1.00 95.31 100 LEU A O 1
ATOM 736 N N . MET A 1 101 ? -10.244 -3.300 1.017 1.00 96.94 101 MET A N 1
ATOM 737 C CA . MET A 1 101 ? -9.372 -4.431 0.712 1.00 96.94 101 MET A CA 1
ATOM 738 C C . MET A 1 101 ? -9.425 -4.856 -0.755 1.00 96.94 101 MET A C 1
ATOM 740 O O . MET A 1 101 ? -8.408 -5.318 -1.274 1.00 96.94 101 MET A O 1
ATOM 744 N N . LYS A 1 102 ? -10.552 -4.686 -1.458 1.00 96.31 102 LYS A N 1
ATOM 745 C CA . LYS A 1 102 ? -10.601 -4.956 -2.906 1.00 96.31 102 LYS A CA 1
ATOM 746 C C . LYS A 1 102 ? -9.648 -4.046 -3.666 1.00 96.31 102 LYS A C 1
ATOM 748 O O . LYS A 1 102 ? -8.932 -4.543 -4.532 1.00 96.31 102 LYS A O 1
ATOM 753 N N . ASP A 1 103 ? -9.604 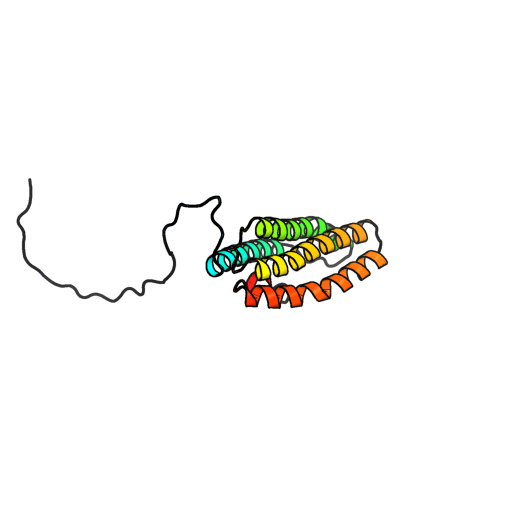-2.760 -3.330 1.00 94.88 103 ASP A N 1
ATOM 754 C CA . ASP A 1 103 ? -8.719 -1.809 -4.001 1.00 94.88 103 ASP A CA 1
ATOM 755 C C . ASP A 1 103 ? -7.240 -2.074 -3.660 1.00 94.88 103 ASP A C 1
ATOM 757 O O . ASP A 1 103 ? -6.399 -2.060 -4.560 1.00 94.88 103 ASP A O 1
ATOM 761 N N . PHE A 1 104 ? -6.906 -2.454 -2.418 1.00 95.12 104 PHE A N 1
ATOM 762 C CA . PHE A 1 104 ? -5.5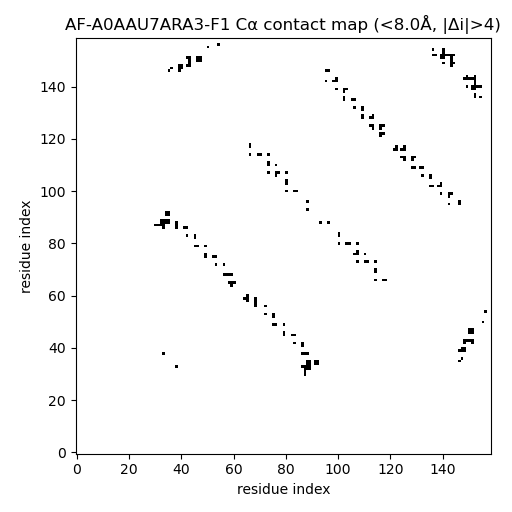44 -2.905 -2.081 1.00 95.12 104 PHE A CA 1
ATOM 763 C C . PHE A 1 104 ? -5.123 -4.170 -2.841 1.00 95.12 104 PHE A C 1
ATOM 765 O O . PHE A 1 104 ? -4.004 -4.248 -3.354 1.00 95.12 104 PHE A O 1
ATOM 772 N N . GLN A 1 105 ? -6.008 -5.163 -2.958 1.00 95.88 105 GLN A N 1
ATOM 773 C CA . GLN A 1 105 ? -5.708 -6.398 -3.690 1.00 95.88 105 GLN A CA 1
ATOM 774 C C . GLN A 1 105 ? -5.637 -6.171 -5.208 1.00 95.88 105 GLN A C 1
ATOM 776 O O . GLN A 1 105 ? -4.797 -6.768 -5.893 1.00 95.88 105 GLN A O 1
ATOM 781 N N . ALA A 1 106 ? -6.463 -5.269 -5.741 1.00 94.69 106 ALA A N 1
ATOM 782 C CA . ALA A 1 106 ? -6.362 -4.817 -7.123 1.00 94.69 106 ALA A CA 1
ATOM 783 C C . ALA A 1 106 ? -5.029 -4.092 -7.373 1.00 94.69 106 ALA A C 1
ATOM 785 O O . ALA A 1 106 ? -4.353 -4.400 -8.354 1.00 94.69 106 ALA A O 1
ATOM 786 N N . GLY A 1 107 ? -4.599 -3.218 -6.456 1.00 92.75 107 GLY A N 1
ATOM 787 C CA . GLY A 1 107 ? -3.296 -2.550 -6.502 1.00 92.75 107 GLY A CA 1
ATOM 788 C C . GLY A 1 107 ? -2.127 -3.538 -6.485 1.00 92.75 107 GLY A C 1
ATOM 789 O O . GLY A 1 107 ? -1.258 -3.476 -7.353 1.00 92.75 107 GLY A O 1
ATOM 790 N N . LYS A 1 108 ? -2.148 -4.527 -5.579 1.00 95.00 108 LYS A N 1
ATOM 791 C CA . LYS A 1 108 ? -1.166 -5.628 -5.544 1.00 95.00 108 LYS A CA 1
ATOM 792 C C . LYS A 1 108 ? -1.099 -6.379 -6.877 1.00 95.00 108 LYS A C 1
ATOM 794 O O . LYS A 1 108 ? -0.014 -6.641 -7.398 1.00 95.00 108 LYS A O 1
ATOM 799 N N . THR A 1 109 ? -2.256 -6.718 -7.442 1.00 96.06 109 THR A N 1
ATOM 800 C CA . THR A 1 109 ? -2.350 -7.435 -8.724 1.00 96.06 109 THR A CA 1
ATOM 801 C C . THR A 1 109 ? -1.790 -6.598 -9.873 1.00 96.06 109 THR A C 1
ATOM 803 O O . THR A 1 109 ? -1.032 -7.114 -10.696 1.00 96.06 109 THR A O 1
ATOM 806 N N . ALA A 1 110 ? -2.119 -5.305 -9.910 1.00 94.38 110 ALA A N 1
ATOM 807 C CA . ALA A 1 110 ? -1.598 -4.370 -10.896 1.00 94.38 110 ALA A CA 1
ATOM 808 C C . ALA A 1 110 ? -0.073 -4.222 -10.778 1.00 94.38 110 ALA A C 1
ATOM 810 O O . ALA A 1 110 ? 0.621 -4.345 -11.781 1.00 94.38 110 ALA A O 1
ATOM 811 N N . ALA A 1 111 ? 0.473 -4.063 -9.571 1.00 92.44 111 ALA A N 1
ATOM 812 C CA . ALA A 1 111 ? 1.915 -3.936 -9.352 1.00 92.44 111 ALA A CA 1
ATOM 813 C C . ALA A 1 111 ? 2.697 -5.163 -9.870 1.00 92.44 111 ALA A C 1
ATOM 815 O O . ALA A 1 111 ? 3.677 -5.024 -10.605 1.00 92.44 111 ALA A O 1
ATOM 816 N N . LEU A 1 112 ? 2.211 -6.374 -9.570 1.00 94.94 112 LEU A N 1
ATOM 817 C CA . LEU A 1 112 ? 2.788 -7.626 -10.080 1.00 94.94 112 LEU A CA 1
ATOM 818 C C . LEU A 1 112 ? 2.693 -7.725 -11.611 1.00 94.94 112 LEU A C 1
ATOM 820 O O . LEU A 1 112 ? 3.642 -8.148 -12.276 1.00 94.94 112 LEU A O 1
ATOM 824 N N . ALA A 1 113 ? 1.555 -7.330 -12.186 1.00 95.75 113 ALA A N 1
ATOM 825 C CA . ALA A 1 113 ? 1.356 -7.342 -13.631 1.00 95.75 113 ALA A CA 1
ATOM 826 C C . ALA A 1 113 ? 2.263 -6.325 -14.347 1.00 95.75 113 ALA A C 1
ATOM 828 O O . ALA A 1 113 ? 2.853 -6.661 -15.374 1.00 95.75 113 ALA A O 1
ATOM 829 N N . ALA A 1 114 ? 2.427 -5.125 -13.785 1.00 92.62 114 ALA A N 1
ATOM 830 C CA . ALA A 1 114 ? 3.299 -4.077 -14.307 1.00 92.62 114 ALA A CA 1
ATOM 831 C C . ALA A 1 114 ? 4.766 -4.526 -14.327 1.00 92.62 114 ALA A C 1
ATOM 833 O O . ALA A 1 114 ? 5.435 -4.404 -15.353 1.00 92.62 114 ALA A O 1
ATOM 834 N N . GLN A 1 115 ? 5.248 -5.121 -13.231 1.00 92.69 115 GLN A N 1
ATOM 835 C CA . GLN A 1 115 ? 6.597 -5.688 -13.164 1.00 92.69 115 GLN A CA 1
ATOM 836 C C . GLN A 1 115 ? 6.803 -6.774 -14.220 1.00 92.69 115 GLN A C 1
ATOM 838 O O . GLN A 1 115 ? 7.786 -6.736 -14.962 1.00 92.69 115 GLN A O 1
ATOM 843 N N . LYS A 1 116 ? 5.862 -7.720 -14.334 1.00 95.62 116 LYS A N 1
ATOM 844 C CA . LYS A 1 116 ? 5.934 -8.788 -15.336 1.00 95.62 116 LYS A CA 1
ATOM 845 C C . LYS A 1 116 ? 5.990 -8.228 -16.760 1.00 95.62 116 LYS A C 1
ATOM 847 O O . LYS A 1 116 ? 6.795 -8.701 -17.560 1.00 95.62 116 LYS A O 1
ATOM 852 N N . ALA A 1 117 ? 5.154 -7.237 -17.070 1.00 95.31 117 ALA A N 1
ATOM 853 C CA . ALA A 1 117 ? 5.119 -6.597 -18.381 1.00 95.31 117 ALA A CA 1
ATOM 854 C C . ALA A 1 117 ? 6.444 -5.888 -18.703 1.00 95.31 117 ALA A C 1
ATOM 856 O O . ALA A 1 117 ? 6.999 -6.087 -19.782 1.00 95.31 117 ALA A O 1
ATOM 857 N N . LEU A 1 118 ? 7.010 -5.140 -17.750 1.00 91.25 118 LEU A N 1
ATOM 858 C CA . LEU A 1 118 ? 8.293 -4.459 -17.941 1.00 91.25 118 LEU A CA 1
ATOM 859 C C . LEU A 1 118 ? 9.458 -5.427 -18.155 1.00 91.25 118 LEU A C 1
ATOM 861 O O . LEU A 1 118 ? 10.246 -5.220 -19.078 1.00 91.25 118 LEU A O 1
ATOM 865 N N . VAL A 1 119 ? 9.544 -6.504 -17.367 1.00 91.88 119 VAL A N 1
ATOM 866 C CA . VAL A 1 119 ? 10.567 -7.553 -17.546 1.00 91.88 119 VAL A CA 1
ATOM 867 C C . VAL A 1 119 ? 10.431 -8.229 -18.915 1.00 91.88 119 VAL A C 1
ATOM 869 O O . VAL A 1 119 ? 11.432 -8.529 -19.564 1.00 91.88 119 VAL A O 1
ATOM 872 N N . ALA A 1 120 ? 9.200 -8.426 -19.390 1.00 95.56 120 ALA A N 1
ATOM 873 C CA . ALA A 1 120 ? 8.921 -8.992 -20.707 1.00 95.56 120 ALA A CA 1
ATOM 874 C C . ALA A 1 120 ? 9.103 -7.998 -21.873 1.00 95.56 120 ALA A C 1
ATOM 876 O O . ALA A 1 120 ? 8.991 -8.408 -23.026 1.00 95.56 120 ALA A O 1
ATOM 877 N N . ASN A 1 121 ? 9.396 -6.718 -21.603 1.00 93.69 121 ASN A N 1
ATOM 878 C CA . ASN A 1 121 ? 9.353 -5.626 -22.586 1.00 93.69 121 ASN A CA 1
ATOM 879 C C . ASN A 1 121 ? 7.994 -5.496 -23.309 1.00 93.69 121 ASN A C 1
ATOM 881 O O . ASN A 1 121 ? 7.939 -5.065 -24.459 1.00 93.69 121 ASN A O 1
ATOM 885 N N . ASP A 1 122 ? 6.901 -5.853 -22.636 1.00 96.56 122 ASP A N 1
ATOM 886 C CA . ASP A 1 122 ? 5.538 -5.749 -23.156 1.00 96.56 122 ASP A CA 1
ATOM 887 C C . ASP A 1 122 ? 4.932 -4.390 -22.778 1.00 96.56 122 ASP A C 1
ATOM 889 O O . ASP A 1 122 ? 4.245 -4.234 -21.766 1.00 96.56 122 ASP A O 1
ATOM 893 N N . GLU A 1 123 ? 5.238 -3.374 -23.586 1.00 92.88 123 GLU A N 1
ATOM 894 C CA . GLU A 1 123 ? 4.793 -1.997 -23.343 1.00 92.88 123 GLU A CA 1
ATOM 895 C C . GLU A 1 123 ? 3.266 -1.865 -23.386 1.00 92.88 123 GLU A C 1
ATOM 897 O O . GLU A 1 123 ? 2.692 -1.143 -22.576 1.00 92.88 123 GLU A O 1
ATOM 902 N N . ALA A 1 124 ? 2.590 -2.617 -24.261 1.00 97.00 124 ALA A N 1
ATOM 903 C CA . ALA A 1 124 ? 1.133 -2.595 -24.359 1.00 97.00 124 ALA A CA 1
ATOM 904 C C . ALA A 1 124 ? 0.472 -3.157 -23.091 1.00 97.00 124 ALA A C 1
ATOM 906 O O . ALA A 1 124 ? -0.490 -2.575 -22.580 1.00 97.00 124 ALA A O 1
ATOM 907 N N . ALA A 1 125 ? 0.995 -4.265 -22.554 1.00 96.56 125 ALA A N 1
ATOM 908 C CA . ALA A 1 125 ? 0.522 -4.800 -21.284 1.00 96.56 125 ALA A CA 1
ATOM 909 C C . ALA A 1 125 ? 0.821 -3.847 -20.121 1.00 96.56 125 ALA A C 1
ATOM 911 O O . ALA A 1 125 ? -0.047 -3.655 -19.269 1.00 96.56 125 ALA A O 1
ATOM 912 N N . TYR A 1 126 ? 2.004 -3.224 -20.096 1.00 92.94 126 TYR A N 1
ATOM 913 C CA . TYR A 1 126 ? 2.360 -2.255 -19.060 1.00 92.94 126 TYR A CA 1
ATOM 914 C C . TYR A 1 126 ? 1.406 -1.054 -19.057 1.00 92.94 126 TYR A C 1
ATOM 916 O O . TYR A 1 126 ? 0.805 -0.762 -18.025 1.00 92.94 126 TYR A O 1
ATOM 924 N N . THR A 1 127 ? 1.184 -0.41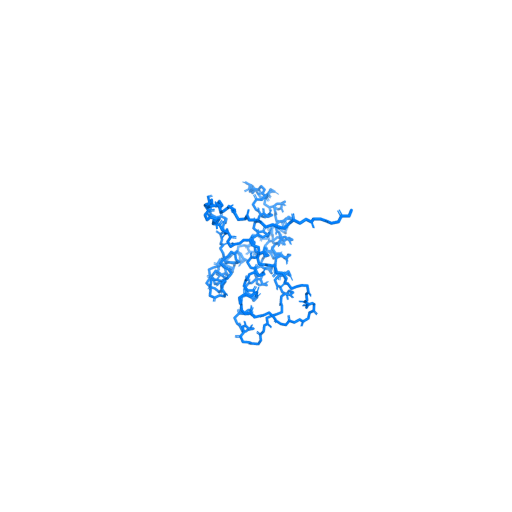3 -20.209 1.00 93.12 127 THR A N 1
ATOM 925 C CA . THR A 1 127 ? 0.262 0.728 -20.335 1.00 93.12 127 THR A CA 1
ATOM 926 C C . THR A 1 127 ? -1.144 0.370 -19.865 1.00 93.12 127 THR A C 1
ATOM 928 O O . THR A 1 127 ? -1.711 1.084 -19.041 1.00 93.12 127 THR A O 1
ATOM 931 N N . LYS A 1 128 ? -1.674 -0.781 -20.294 1.00 94.12 128 LYS A N 1
ATOM 932 C CA . LYS A 1 128 ? -3.004 -1.247 -19.880 1.00 94.12 128 LYS A CA 1
ATOM 933 C C . LYS A 1 128 ? -3.123 -1.433 -18.364 1.00 94.12 128 LYS A C 1
ATOM 935 O O . LYS A 1 128 ? -4.179 -1.178 -17.789 1.00 94.12 128 LYS A O 1
ATOM 940 N N . VAL A 1 129 ? -2.063 -1.913 -17.711 1.00 94.06 129 VAL A N 1
ATOM 941 C CA . VAL A 1 129 ? -2.039 -2.069 -16.251 1.00 94.06 129 VAL A CA 1
ATOM 942 C C . VAL A 1 129 ? -2.062 -0.708 -15.559 1.00 94.06 129 VAL A C 1
ATOM 944 O O . VAL A 1 129 ? -2.841 -0.528 -14.625 1.00 94.06 129 VAL A O 1
ATOM 947 N N . ILE A 1 130 ? -1.253 0.248 -16.025 1.00 88.50 130 ILE A N 1
ATOM 948 C CA . ILE A 1 130 ? -1.193 1.592 -15.438 1.00 88.50 130 ILE A CA 1
ATOM 949 C C . ILE A 1 130 ? -2.525 2.335 -15.603 1.00 88.50 130 ILE A C 1
ATOM 951 O O . ILE A 1 130 ? -3.013 2.894 -14.627 1.00 88.50 130 ILE A O 1
ATOM 955 N N . GLU A 1 131 ? -3.165 2.267 -16.774 1.00 89.62 131 GLU A N 1
ATOM 956 C CA . GLU A 1 131 ? -4.507 2.837 -17.006 1.00 89.62 131 GLU A CA 1
ATOM 957 C C . GLU A 1 131 ? -5.569 2.260 -16.057 1.00 89.62 131 GLU A C 1
ATOM 959 O O . GLU A 1 131 ? -6.457 2.968 -15.590 1.00 89.62 131 GLU A O 1
ATOM 964 N N . GLY A 1 132 ? -5.490 0.964 -15.741 1.00 86.19 132 GLY A N 1
ATOM 965 C CA . GLY A 1 132 ? -6.371 0.361 -14.740 1.00 86.19 132 GLY A CA 1
ATOM 966 C C . GLY A 1 132 ? -6.056 0.826 -13.315 1.00 86.19 132 GLY A C 1
ATOM 967 O O . GLY A 1 132 ? -6.963 0.963 -12.493 1.00 86.19 132 GLY A O 1
ATOM 968 N N . ALA A 1 133 ? -4.778 1.072 -13.017 1.00 86.94 133 ALA A N 1
ATOM 969 C CA . ALA A 1 133 ? -4.309 1.463 -11.693 1.00 86.94 133 ALA A CA 1
ATOM 970 C C . ALA A 1 133 ? -4.632 2.923 -11.336 1.00 86.94 133 ALA A C 1
ATOM 972 O O . ALA A 1 133 ? -4.882 3.203 -10.163 1.00 86.94 133 ALA A O 1
ATOM 973 N N . THR A 1 134 ? -4.701 3.836 -12.314 1.00 86.69 134 THR A N 1
ATOM 974 C CA . THR A 1 134 ? -5.030 5.258 -12.074 1.00 86.69 134 THR A CA 1
ATOM 975 C C . THR A 1 134 ? -6.404 5.458 -11.441 1.00 86.69 134 THR A C 1
ATOM 977 O O . THR A 1 134 ? -6.615 6.420 -10.711 1.00 86.69 134 THR A O 1
ATOM 980 N N . GLU A 1 135 ? -7.330 4.529 -11.667 1.00 86.94 135 GLU A N 1
ATOM 981 C CA . GLU A 1 135 ? -8.667 4.577 -11.075 1.00 86.94 135 GLU A CA 1
ATOM 982 C C . GLU A 1 135 ? -8.707 4.024 -9.639 1.00 86.94 135 GLU A C 1
ATOM 984 O O . GLU A 1 135 ? -9.657 4.292 -8.906 1.00 86.94 135 GLU A O 1
ATOM 989 N N . ILE A 1 136 ? -7.713 3.227 -9.225 1.00 89.19 136 ILE A N 1
ATOM 990 C CA . ILE A 1 136 ? -7.690 2.562 -7.909 1.00 89.19 136 ILE A CA 1
ATOM 991 C C . ILE A 1 136 ? -7.353 3.561 -6.806 1.00 89.19 136 ILE A C 1
ATOM 993 O O . ILE A 1 136 ? -8.037 3.603 -5.787 1.00 89.19 136 ILE A O 1
ATOM 997 N N . ALA A 1 137 ? -6.318 4.374 -7.008 1.00 87.31 137 ALA A N 1
ATOM 998 C CA . ALA A 1 137 ? -5.807 5.275 -5.983 1.00 87.31 137 ALA A CA 1
ATOM 999 C C . ALA A 1 137 ? -6.850 6.272 -5.427 1.00 87.31 137 ALA A C 1
ATOM 1001 O O . ALA A 1 137 ? -7.041 6.289 -4.210 1.00 87.31 137 ALA A O 1
ATOM 1002 N N . PRO A 1 138 ? -7.620 7.025 -6.246 1.00 90.00 138 PRO A N 1
ATOM 1003 C CA . PRO A 1 138 ? -8.616 7.958 -5.711 1.00 90.00 138 PRO A CA 1
ATOM 1004 C C . PRO A 1 138 ? -9.788 7.260 -5.005 1.00 90.00 138 PRO A C 1
ATOM 1006 O O . PRO A 1 138 ? -10.394 7.829 -4.094 1.00 90.00 138 PRO A O 1
ATOM 1009 N N . ARG A 1 139 ? -10.131 6.026 -5.404 1.00 91.56 139 ARG A N 1
ATOM 1010 C CA . ARG A 1 139 ? -11.158 5.239 -4.706 1.00 91.56 139 ARG A CA 1
ATOM 1011 C C . ARG A 1 139 ? -10.654 4.761 -3.352 1.00 91.56 139 ARG A C 1
ATOM 1013 O O . ARG A 1 139 ? -11.314 5.029 -2.349 1.00 91.56 139 ARG A O 1
ATOM 1020 N N . ARG A 1 140 ? -9.457 4.169 -3.325 1.00 93.31 140 ARG A N 1
ATOM 1021 C CA . ARG A 1 140 ? -8.765 3.764 -2.098 1.00 93.31 140 ARG A CA 1
ATOM 1022 C C . ARG A 1 140 ? -8.648 4.936 -1.127 1.00 93.31 140 ARG A C 1
ATOM 1024 O O . ARG A 1 140 ? -8.927 4.757 0.053 1.00 93.31 140 ARG A O 1
ATOM 1031 N N . ASP A 1 141 ? -8.304 6.131 -1.612 1.00 93.06 141 ASP A N 1
ATOM 1032 C CA . ASP A 1 141 ? -8.205 7.336 -0.783 1.00 93.06 141 ASP A CA 1
ATOM 1033 C C . ASP A 1 141 ? -9.516 7.707 -0.099 1.00 93.06 141 ASP A C 1
ATOM 1035 O O . ASP A 1 141 ? -9.608 7.785 1.130 1.00 93.06 141 ASP A O 1
ATOM 1039 N N . LYS A 1 142 ? -10.579 7.818 -0.891 1.00 93.38 142 LYS A N 1
ATOM 1040 C CA . LYS A 1 142 ? -11.918 8.089 -0.377 1.00 93.38 142 LYS A CA 1
ATOM 1041 C C . LYS A 1 142 ? -12.374 7.041 0.647 1.00 93.38 142 LYS A C 1
ATOM 1043 O O . LYS A 1 142 ? -12.959 7.398 1.671 1.00 93.38 142 LYS A O 1
ATOM 1048 N N . GLU A 1 143 ? -12.146 5.762 0.365 1.00 94.44 143 GLU A N 1
ATOM 1049 C CA . GLU A 1 143 ? -12.541 4.645 1.229 1.00 94.44 143 GLU A CA 1
ATOM 1050 C C . GLU A 1 143 ? -11.746 4.641 2.545 1.00 94.44 143 GLU A C 1
ATOM 1052 O O . GLU A 1 143 ? -12.326 4.504 3.625 1.00 94.44 143 GLU A O 1
ATOM 1057 N N . ALA A 1 144 ? -10.439 4.893 2.474 1.00 95.38 144 ALA A N 1
ATOM 1058 C CA . ALA A 1 144 ? -9.549 4.986 3.623 1.00 95.38 144 ALA A CA 1
ATOM 1059 C C . ALA A 1 144 ? -9.911 6.162 4.549 1.00 95.38 144 ALA A C 1
ATOM 1061 O O . ALA A 1 144 ? -10.013 5.990 5.769 1.00 95.38 144 ALA A O 1
ATOM 1062 N N . ILE A 1 145 ? -10.204 7.340 3.985 1.00 94.56 145 ILE A N 1
ATOM 1063 C CA . ILE A 1 145 ? -10.687 8.507 4.740 1.00 94.56 145 ILE A CA 1
ATOM 1064 C C . ILE A 1 145 ? -12.018 8.193 5.437 1.00 94.56 145 ILE A C 1
ATOM 1066 O O . ILE A 1 145 ? -12.176 8.490 6.623 1.00 94.56 145 ILE A O 1
ATOM 1070 N N . ALA A 1 146 ? -12.969 7.555 4.744 1.00 93.25 146 ALA A N 1
ATOM 1071 C CA . ALA A 1 146 ? -14.272 7.196 5.315 1.00 93.25 146 ALA A CA 1
ATOM 1072 C C . ALA A 1 146 ? -14.173 6.165 6.461 1.00 93.25 146 ALA A C 1
ATOM 1074 O O . ALA A 1 146 ? -15.002 6.148 7.386 1.00 93.25 146 ALA A O 1
ATOM 1075 N N . LEU A 1 147 ? -13.148 5.312 6.416 1.00 94.56 147 LEU A N 1
ATOM 1076 C CA . LEU A 1 147 ? -12.840 4.353 7.469 1.00 94.56 147 LEU A CA 1
ATOM 1077 C C . LEU A 1 147 ? -12.143 5.006 8.677 1.00 94.56 147 LEU A C 1
ATOM 1079 O O . LEU A 1 147 ? -12.264 4.499 9.791 1.00 94.56 147 LEU A O 1
ATOM 1083 N N . GLY A 1 148 ? -11.485 6.151 8.479 1.00 95.69 148 GLY A N 1
ATOM 1084 C CA . GLY A 1 148 ? -10.680 6.839 9.492 1.00 95.69 148 GLY A CA 1
ATOM 1085 C C . GLY A 1 148 ? -9.196 6.461 9.471 1.00 95.69 148 GLY A C 1
ATOM 1086 O O . GLY A 1 148 ? -8.517 6.665 10.473 1.00 95.69 148 GLY A O 1
ATOM 1087 N N . ALA A 1 149 ? -8.707 5.911 8.356 1.00 95.81 149 ALA A N 1
ATOM 1088 C CA . ALA A 1 149 ? -7.314 5.519 8.133 1.00 95.81 149 ALA A CA 1
ATOM 1089 C C . ALA A 1 149 ? -6.706 6.318 6.959 1.00 95.81 149 ALA A C 1
ATOM 1091 O O . ALA A 1 149 ? -6.368 5.732 5.930 1.00 95.81 149 ALA A O 1
ATOM 1092 N N . PRO A 1 150 ? -6.626 7.659 7.045 1.00 94.38 150 PRO A N 1
ATOM 1093 C CA . PRO A 1 150 ? -6.299 8.515 5.901 1.00 94.38 150 PRO A CA 1
ATOM 1094 C C . PRO A 1 150 ? -4.936 8.204 5.259 1.00 94.38 150 PRO A C 1
ATOM 1096 O O . PRO A 1 150 ? -4.775 8.397 4.056 1.00 94.38 150 PRO A O 1
ATOM 1099 N N . ASN A 1 151 ? -3.969 7.661 6.004 1.00 92.50 151 ASN A N 1
ATOM 1100 C CA . ASN A 1 151 ? -2.652 7.325 5.457 1.00 92.50 151 ASN A CA 1
ATOM 1101 C C . ASN A 1 151 ? -2.657 6.044 4.607 1.00 92.50 151 ASN A C 1
ATOM 1103 O O . ASN A 1 151 ? -1.678 5.764 3.926 1.00 92.50 151 ASN A O 1
ATOM 1107 N N . CYS A 1 152 ? -3.745 5.267 4.614 1.00 91.00 152 CYS A N 1
ATOM 1108 C CA . CYS A 1 152 ? -3.941 4.150 3.683 1.00 91.00 152 CYS A CA 1
ATOM 1109 C C . CYS A 1 152 ? -4.435 4.583 2.304 1.00 91.00 152 CYS A C 1
ATOM 1111 O O . CYS A 1 152 ? -4.395 3.810 1.347 1.00 91.00 152 CYS A O 1
ATOM 1113 N N . GLY A 1 153 ? -4.934 5.807 2.220 1.00 75.81 153 GLY A N 1
ATOM 1114 C CA . GLY A 1 153 ? -5.461 6.399 1.012 1.00 75.81 153 GLY A CA 1
ATOM 1115 C C . GLY A 1 153 ? -4.442 7.219 0.252 1.00 75.81 153 GLY A C 1
ATOM 1116 O O . GLY A 1 153 ? -4.323 7.101 -0.969 1.00 75.81 153 GLY A O 1
ATOM 1117 N N . ALA A 1 154 ? -3.697 8.001 1.025 1.00 72.19 154 ALA A N 1
ATOM 1118 C CA . ALA A 1 154 ? -2.899 9.085 0.519 1.00 72.19 154 ALA A CA 1
ATOM 1119 C C . ALA A 1 154 ? -1.785 8.594 -0.414 1.00 72.19 154 ALA A C 1
ATOM 1121 O O . ALA A 1 154 ? -0.862 7.888 -0.002 1.00 72.19 154 ALA A O 1
ATOM 1122 N N . ASP A 1 155 ? -1.848 9.034 -1.670 1.00 57.56 155 ASP A N 1
ATOM 1123 C CA . ASP A 1 155 ? -0.705 9.028 -2.576 1.00 57.56 155 ASP A CA 1
ATOM 1124 C C . ASP A 1 155 ? 0.303 10.080 -2.080 1.00 57.56 155 ASP A C 1
ATOM 1126 O O . ASP A 1 155 ? 0.462 11.159 -2.646 1.00 57.56 155 ASP A O 1
ATOM 1130 N N . ASN A 1 156 ? 1.002 9.785 -0.984 1.00 46.66 156 ASN A N 1
ATOM 1131 C CA . ASN A 1 156 ? 2.028 10.663 -0.413 1.00 46.66 156 ASN A CA 1
ATOM 1132 C C . ASN A 1 156 ? 3.324 10.697 -1.254 1.00 46.66 156 ASN A C 1
ATOM 1134 O O . ASN A 1 156 ? 4.342 11.224 -0.804 1.00 46.66 156 ASN A O 1
ATOM 1138 N N . GLY A 1 157 ? 3.286 10.136 -2.468 1.00 38.53 157 GLY A N 1
ATOM 1139 C CA . GLY A 1 157 ? 4.340 10.180 -3.481 1.00 38.53 157 GLY A CA 1
ATOM 1140 C C . GLY A 1 157 ? 4.340 11.446 -4.347 1.00 38.53 157 GLY A C 1
ATOM 1141 O O . GLY A 1 157 ? 5.087 11.502 -5.317 1.00 38.53 157 GLY A O 1
ATOM 1142 N N . ALA A 1 158 ? 3.530 12.458 -4.020 1.00 27.47 158 ALA A N 1
ATOM 1143 C CA . ALA A 1 158 ? 3.616 13.791 -4.613 1.00 27.47 158 ALA A CA 1
ATOM 1144 C C . ALA A 1 158 ? 4.179 14.789 -3.587 1.00 27.47 158 ALA A C 1
ATOM 1146 O O . ALA A 1 158 ? 3.431 15.457 -2.872 1.00 27.47 158 ALA A O 1
ATOM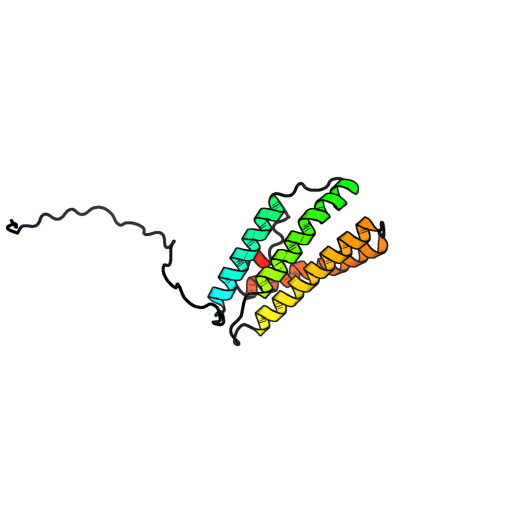 1147 N N . ALA A 1 159 ? 5.506 14.875 -3.521 1.00 24.89 159 ALA A N 1
ATOM 1148 C CA . ALA A 1 159 ? 6.223 16.041 -3.012 1.00 24.89 159 ALA A CA 1
ATOM 1149 C C . ALA A 1 159 ? 7.141 16.567 -4.117 1.00 24.89 159 ALA A C 1
ATOM 1151 O O . ALA A 1 159 ? 7.821 15.728 -4.750 1.00 24.89 159 ALA A O 1
#

Secondary structure (DSSP, 8-state):
-------------------S---------TTPPBPHHHHHHHHHHHHHHHHHHHHTSPPP-SHHHHHHHHHHHHHHHHHHHHHHHT--B-TTTHHHHHHHHHHHHHHHHHHHHHHHHHHTT-HHHHHHHHHHHTTHHHHHHHHHHHHT-GGGT--TT--